Protein AF-A0A2P1BPI1-F1 (afdb_monomer)

Radius of gyration: 25.54 Å; Cα contacts (8 Å, |Δi|>4): 105; chains: 1; bounding box: 64×32×70 Å

Sequence (128 aa):
MKAAQGQIQQDIDHRANQRLWSQRPESRASHGFKRRAGARHRFNYENVPYLEDIDDYFAREVLPHVPDARLDESFTDAVDGQLGRVGYEINFNRFFYQYQPRKLHDIDEDLKQVEAEIAALLAEVASE

Mean predicted aligned error: 15.77 Å

Solvent-accessible surface area (backbone atoms only — not comparable to full-atom values): 8195 Å² total; per-residue (Å²): 117,72,68,60,57,53,53,54,61,59,59,68,74,70,42,43,23,62,29,63,33,42,62,72,77,82,88,81,82,93,75,80,93,71,87,67,90,83,69,82,82,54,66,46,71,47,64,45,46,70,101,49,60,66,68,62,48,40,59,67,66,41,37,82,80,39,74,68,57,41,81,48,81,84,49,45,23,91,86,82,62,44,79,32,39,90,53,84,87,77,62,57,67,81,79,68,60,71,91,72,84,76,59,66,67,63,51,54,52,53,50,54,51,53,51,50,53,51,51,51,56,50,49,59,64,73,73,112

Secondary structure (DSSP, 8-state):
-HHHHHHHHHHTTS--EEEEEEEPPS----S-----TT----EEEEEE-TTS-HHHHIIIIITTT-TTEEE-TT-B-TTT--BS-------HHHHH----PPPHHHHHHHHHHHHHHHHHHHHHHHT-

Foldseek 3Di:
DVVLVVVVVVVQQAFFFWFWKFADDDDDDDDDDDDDPDDDTRIHIGTGRDPDDPVVCCVVPPCVPRVRIDGPLVCADPPPRHHTHDDTDDPCCVSPDDDDDDDPVVVVVVVVVVVVVVVVVVVVVVVD

Nearest PDB structures (foldseek):
  7qid-assembly1_C  TM=3.458E-01  e=4.239E+00  Homo sapiens

Structure (mmCIF, N/CA/C/O backbone):
data_AF-A0A2P1BPI1-F1
#
_entry.id   AF-A0A2P1BPI1-F1
#
loop_
_atom_site.group_PDB
_atom_site.id
_atom_site.type_symbol
_atom_site.label_atom_id
_atom_site.label_alt_id
_atom_site.label_comp_id
_atom_site.label_asym_id
_atom_site.label_entity_id
_atom_site.label_seq_id
_atom_site.pdbx_PDB_ins_code
_atom_site.Cartn_x
_atom_site.Cartn_y
_atom_site.Cartn_z
_atom_site.occupancy
_atom_site.B_iso_or_equiv
_atom_site.auth_seq_id
_atom_site.auth_comp_id
_atom_site.auth_asym_id
_atom_site.auth_atom_id
_atom_site.pdbx_PDB_model_num
ATOM 1 N N . MET A 1 1 ? 18.843 -8.791 19.763 1.00 43.56 1 MET A N 1
ATOM 2 C CA . MET A 1 1 ? 18.790 -7.526 18.991 1.00 43.56 1 MET A CA 1
ATOM 3 C C . MET A 1 1 ? 19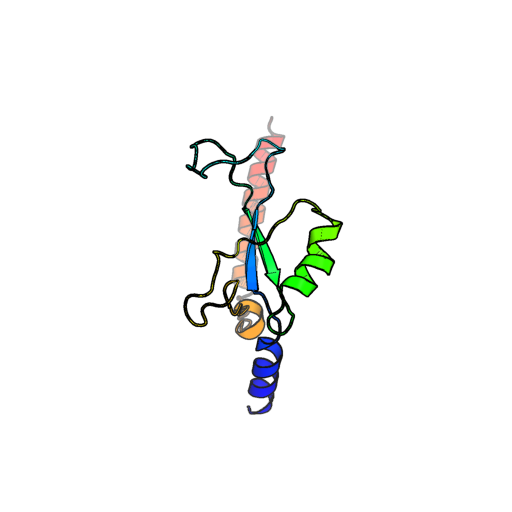.243 -7.661 17.535 1.00 43.56 1 MET A C 1
ATOM 5 O O . MET A 1 1 ? 18.567 -7.100 16.691 1.00 43.56 1 MET A O 1
ATOM 9 N N . LYS A 1 2 ? 20.282 -8.444 17.192 1.00 35.53 2 LYS A N 1
ATOM 10 C CA . LYS A 1 2 ? 20.720 -8.618 15.785 1.00 35.53 2 LYS A CA 1
ATOM 11 C C . LYS A 1 2 ? 19.704 -9.311 14.851 1.00 35.53 2 LYS A C 1
ATOM 13 O O . LYS A 1 2 ? 19.654 -8.984 13.675 1.00 35.53 2 LYS A O 1
ATOM 18 N N . ALA A 1 3 ? 18.873 -10.222 15.365 1.00 38.72 3 ALA A N 1
ATOM 19 C CA . ALA A 1 3 ? 17.893 -10.954 14.550 1.00 38.72 3 ALA A CA 1
ATOM 20 C C . ALA A 1 3 ? 16.722 -10.078 14.049 1.00 38.72 3 ALA A C 1
ATOM 22 O O . ALA A 1 3 ? 16.244 -10.278 12.940 1.00 38.72 3 ALA A O 1
ATOM 23 N N . ALA A 1 4 ? 16.311 -9.063 14.821 1.00 44.12 4 ALA A N 1
ATOM 24 C CA . ALA A 1 4 ? 15.234 -8.147 14.430 1.00 44.12 4 ALA A CA 1
ATOM 25 C C . ALA A 1 4 ? 15.659 -7.195 13.296 1.00 44.12 4 ALA A C 1
ATOM 27 O O . ALA A 1 4 ? 14.862 -6.898 12.416 1.00 44.12 4 ALA A O 1
ATOM 28 N N . GLN A 1 5 ? 16.930 -6.776 13.269 1.00 42.44 5 GLN A N 1
ATOM 29 C CA . GLN A 1 5 ? 17.486 -5.982 12.165 1.00 42.44 5 GLN A CA 1
ATOM 30 C C . GLN A 1 5 ? 17.554 -6.771 10.850 1.00 42.44 5 GLN A C 1
ATOM 32 O O . GLN A 1 5 ? 17.343 -6.189 9.794 1.00 42.44 5 GLN A O 1
ATOM 37 N N . GLY A 1 6 ? 17.797 -8.086 10.907 1.00 35.69 6 GLY A N 1
ATOM 38 C CA . GLY A 1 6 ? 17.800 -8.946 9.719 1.00 35.69 6 GLY A CA 1
ATOM 39 C C . GLY A 1 6 ? 16.414 -9.107 9.089 1.00 35.69 6 GLY A C 1
ATOM 40 O O . GLY A 1 6 ? 16.296 -9.050 7.872 1.00 35.69 6 GLY A O 1
ATOM 41 N N . GLN A 1 7 ? 15.366 -9.233 9.912 1.00 42.00 7 GLN A N 1
ATOM 42 C CA . GLN A 1 7 ? 13.980 -9.344 9.440 1.00 42.00 7 GLN A CA 1
ATOM 43 C C . GLN A 1 7 ? 13.464 -8.019 8.853 1.00 42.00 7 GLN A C 1
ATOM 45 O O . GLN A 1 7 ? 12.847 -8.011 7.797 1.00 42.00 7 GLN A O 1
ATOM 50 N N . ILE A 1 8 ? 13.794 -6.888 9.490 1.00 45.41 8 ILE A N 1
ATOM 51 C CA . ILE A 1 8 ? 13.452 -5.548 8.984 1.00 45.41 8 ILE A CA 1
ATOM 52 C C . ILE A 1 8 ? 14.147 -5.280 7.642 1.00 45.41 8 ILE A C 1
ATOM 54 O O . ILE A 1 8 ? 13.552 -4.673 6.761 1.00 45.41 8 ILE A O 1
ATOM 58 N N . GLN A 1 9 ? 15.381 -5.764 7.457 1.00 40.69 9 GLN A N 1
ATOM 59 C CA . GLN A 1 9 ? 16.098 -5.617 6.191 1.00 40.69 9 GLN A CA 1
ATOM 60 C C . GLN A 1 9 ? 15.510 -6.486 5.068 1.00 40.69 9 GLN A C 1
ATOM 62 O O . GLN A 1 9 ? 15.548 -6.061 3.920 1.00 40.69 9 GLN A O 1
ATOM 67 N N . GLN A 1 10 ? 14.958 -7.660 5.394 1.00 40.47 10 GLN A N 1
ATOM 68 C CA . GLN A 1 10 ? 14.296 -8.551 4.430 1.00 40.47 10 GLN A CA 1
ATOM 69 C C . GLN A 1 10 ? 12.887 -8.069 4.040 1.00 40.47 10 GLN A C 1
ATOM 71 O O . GLN A 1 10 ? 12.472 -8.279 2.908 1.00 40.47 10 GLN A O 1
ATOM 76 N N . ASP A 1 11 ? 12.170 -7.376 4.932 1.00 45.47 11 ASP A N 1
ATOM 77 C CA . ASP A 1 11 ? 10.818 -6.860 4.654 1.00 45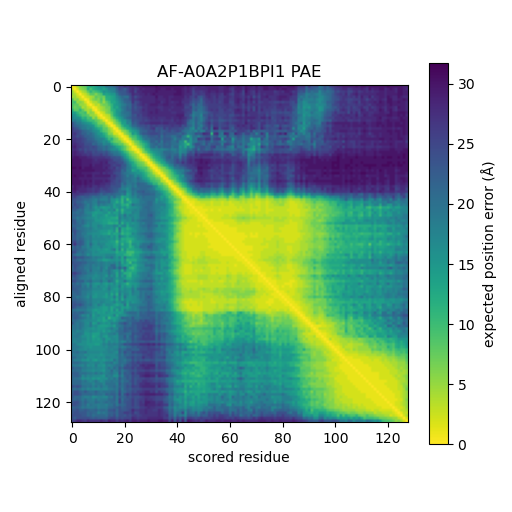.47 11 ASP A CA 1
ATOM 78 C C . ASP A 1 11 ? 10.814 -5.511 3.896 1.00 45.47 11 ASP A C 1
ATOM 80 O O . ASP A 1 11 ? 9.800 -5.142 3.302 1.00 45.47 11 ASP A O 1
ATOM 84 N N . ILE A 1 12 ? 11.950 -4.794 3.838 1.00 45.00 12 ILE A N 1
ATOM 85 C CA . ILE A 1 12 ? 12.153 -3.635 2.936 1.00 45.00 12 ILE A CA 1
ATOM 86 C C . ILE A 1 12 ? 12.023 -4.057 1.454 1.00 45.00 12 ILE A C 1
ATOM 88 O O . ILE A 1 12 ? 11.637 -3.249 0.608 1.00 45.00 12 ILE A O 1
ATOM 92 N N . ASP A 1 13 ? 12.232 -5.342 1.150 1.00 42.06 13 ASP A N 1
ATOM 93 C CA . ASP A 1 13 ? 12.147 -5.923 -0.194 1.00 42.06 13 ASP A CA 1
ATOM 94 C C . ASP A 1 13 ? 10.718 -6.341 -0.612 1.00 42.06 13 ASP A C 1
ATOM 96 O O . ASP A 1 13 ? 10.540 -7.038 -1.616 1.00 42.06 13 ASP A O 1
ATOM 100 N N . HIS A 1 14 ? 9.680 -5.876 0.099 1.00 40.16 14 HIS A N 1
ATOM 101 C CA . HIS A 1 14 ? 8.264 -6.026 -0.276 1.00 40.16 14 HIS A CA 1
ATOM 102 C C . HIS A 1 14 ? 7.587 -4.687 -0.666 1.00 40.16 14 HIS A C 1
ATOM 104 O O . HIS A 1 14 ? 6.436 -4.420 -0.355 1.00 40.16 14 HIS A O 1
ATOM 110 N N . ARG A 1 15 ? 8.318 -3.863 -1.428 1.00 46.12 15 ARG A N 1
ATOM 111 C CA . ARG A 1 15 ? 7.968 -3.517 -2.821 1.00 46.12 15 ARG A CA 1
ATOM 112 C C . ARG A 1 15 ? 6.570 -2.921 -3.129 1.00 46.12 15 ARG A C 1
ATOM 114 O O . ARG A 1 15 ? 5.641 -3.646 -3.470 1.00 46.12 15 ARG A O 1
ATOM 121 N N . ALA A 1 16 ? 6.493 -1.588 -3.215 1.00 36.56 16 ALA A N 1
ATOM 122 C CA . ALA A 1 16 ? 5.421 -0.866 -3.913 1.00 36.56 16 ALA A CA 1
ATOM 123 C C . ALA A 1 16 ? 5.957 0.414 -4.593 1.00 36.56 16 ALA A C 1
ATOM 125 O O . ALA A 1 16 ? 6.294 1.390 -3.928 1.00 36.56 16 ALA A O 1
ATOM 126 N N . ASN A 1 17 ? 6.046 0.415 -5.926 1.00 37.09 17 ASN A N 1
ATOM 127 C CA . ASN A 1 17 ? 6.378 1.586 -6.745 1.00 37.09 17 ASN A CA 1
ATOM 128 C C . ASN A 1 17 ? 5.096 2.127 -7.387 1.00 37.09 17 ASN A C 1
ATOM 130 O O . ASN A 1 17 ? 4.631 1.510 -8.336 1.00 37.09 17 ASN A O 1
ATOM 134 N N . GLN A 1 18 ? 4.523 3.226 -6.881 1.00 35.34 18 GLN A N 1
ATOM 135 C CA . GLN A 1 18 ? 3.294 3.835 -7.421 1.00 35.34 18 GLN A CA 1
ATOM 136 C C . GLN A 1 18 ? 3.544 4.410 -8.828 1.00 35.34 18 GLN A C 1
ATOM 138 O O . GLN A 1 18 ? 4.289 5.381 -8.970 1.00 35.34 18 GLN A O 1
ATOM 143 N N . ARG A 1 19 ? 2.911 3.866 -9.878 1.00 43.62 19 ARG A N 1
ATOM 144 C CA . ARG A 1 19 ? 3.165 4.262 -11.283 1.00 43.62 19 ARG A CA 1
ATOM 145 C C . ARG A 1 19 ? 1.928 4.620 -12.072 1.00 43.62 19 ARG A C 1
ATOM 147 O O . ARG A 1 19 ? 1.068 3.774 -12.213 1.00 43.62 19 ARG A O 1
ATOM 154 N N . LEU A 1 20 ? 1.917 5.824 -12.639 1.00 37.97 20 LEU A N 1
ATOM 155 C CA . LEU A 1 20 ? 0.847 6.440 -13.428 1.00 37.97 20 LEU A CA 1
ATOM 156 C C . LEU A 1 20 ? 0.665 5.782 -14.819 1.00 37.97 20 LEU A C 1
ATOM 158 O O . LEU A 1 20 ? 1.628 5.642 -15.567 1.00 37.97 20 LEU A O 1
ATOM 162 N N . TRP A 1 21 ? -0.573 5.495 -15.216 1.00 42.50 21 TRP A N 1
ATOM 163 C CA . TRP A 1 21 ? -0.970 4.891 -16.492 1.00 42.50 21 TRP A CA 1
ATOM 164 C C . TRP A 1 21 ? -2.204 5.587 -17.055 1.00 42.50 21 TRP A C 1
ATOM 166 O O . TRP A 1 21 ? -3.182 5.766 -16.333 1.00 42.50 21 TRP A O 1
ATOM 176 N N . SER A 1 22 ? -2.197 5.951 -18.343 1.00 41.25 22 SER A N 1
ATOM 177 C CA . SER A 1 22 ? -3.302 6.678 -18.991 1.00 41.25 22 SER A CA 1
ATOM 178 C C . SER A 1 22 ? -3.985 5.866 -20.099 1.00 41.25 22 SER A C 1
ATOM 180 O O . SER A 1 22 ? -3.303 5.311 -20.959 1.00 41.25 22 SER A O 1
ATOM 182 N N . GLN A 1 23 ? -5.325 5.829 -20.131 1.00 39.19 23 GLN A N 1
ATOM 183 C CA . GLN A 1 23 ? -6.099 5.233 -21.241 1.00 39.19 23 GLN A CA 1
ATOM 184 C C . GLN A 1 23 ? -6.357 6.248 -22.365 1.00 39.19 23 GLN A C 1
ATOM 186 O O . GLN A 1 23 ? -6.915 7.328 -22.117 1.00 39.19 23 GLN A O 1
ATOM 191 N N . ARG A 1 24 ? -6.068 5.882 -23.622 1.00 41.78 24 ARG A N 1
ATOM 192 C CA . ARG A 1 24 ? -6.313 6.746 -24.793 1.00 41.78 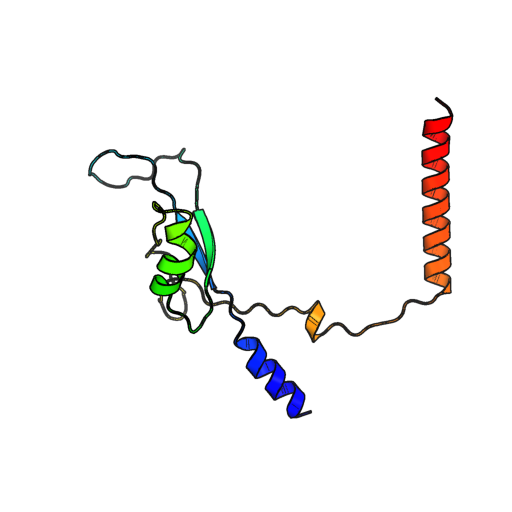24 ARG A CA 1
ATOM 193 C C . ARG A 1 24 ? -7.812 7.009 -25.019 1.00 41.78 24 ARG A C 1
ATOM 195 O O . ARG A 1 24 ? -8.643 6.128 -24.819 1.00 41.78 24 ARG A O 1
ATOM 202 N N . PRO A 1 25 ? -8.207 8.206 -25.484 1.00 37.97 25 PRO A N 1
ATOM 203 C CA . PRO A 1 25 ? -9.470 8.353 -26.190 1.00 37.97 25 PRO A CA 1
ATOM 204 C C . PRO A 1 25 ? -9.326 7.77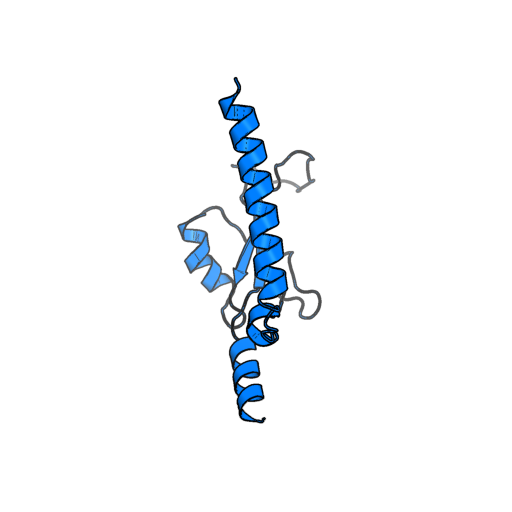4 -27.605 1.00 37.97 25 PRO A C 1
ATOM 206 O O . PRO A 1 25 ? -8.269 7.905 -28.232 1.00 37.97 25 PRO A O 1
ATOM 209 N N . GLU A 1 26 ? -10.386 7.130 -28.096 1.00 39.22 26 GLU A N 1
ATOM 210 C CA . GLU A 1 26 ? -10.414 6.545 -29.435 1.00 39.22 26 GLU A CA 1
ATOM 211 C C . GLU A 1 26 ? -10.084 7.566 -30.537 1.00 39.22 26 GLU A C 1
ATOM 213 O O . GLU A 1 26 ? -10.268 8.778 -30.412 1.00 39.22 26 GLU A O 1
ATOM 218 N N . SER A 1 27 ? -9.520 7.023 -31.612 1.00 41.78 27 SER A N 1
ATOM 219 C CA . SER A 1 27 ? -8.737 7.664 -32.666 1.00 41.78 27 SER A CA 1
ATOM 220 C C . SER A 1 27 ? -9.205 9.039 -33.164 1.00 41.78 27 SER A C 1
ATOM 222 O O . SER A 1 27 ? -10.331 9.199 -33.633 1.00 41.78 27 SER A O 1
ATOM 224 N N . ARG A 1 28 ? -8.248 9.971 -33.288 1.00 32.16 28 ARG A N 1
ATOM 225 C CA . ARG A 1 28 ? -8.115 10.819 -34.485 1.00 32.16 28 ARG A CA 1
ATOM 226 C C . ARG A 1 28 ? -6.673 11.302 -34.670 1.00 32.16 28 ARG A C 1
ATOM 228 O O . ARG A 1 28 ? -5.930 11.471 -33.710 1.00 32.16 28 ARG A O 1
ATOM 235 N N . ALA A 1 29 ? -6.296 11.414 -35.938 1.00 33.25 29 ALA A N 1
ATOM 236 C CA . ALA A 1 29 ? -4.939 11.489 -36.460 1.00 33.25 29 ALA A CA 1
ATOM 237 C C . ALA A 1 29 ? -4.078 12.665 -35.953 1.00 33.25 29 ALA A C 1
ATOM 239 O O . ALA A 1 29 ? -4.579 13.728 -35.598 1.00 33.25 29 ALA A O 1
ATOM 240 N N . SER A 1 30 ? -2.764 12.413 -35.986 1.00 42.34 30 SER A N 1
ATOM 241 C CA . SER A 1 30 ? -1.613 13.327 -36.075 1.00 42.34 30 SER A CA 1
ATOM 242 C C . SER A 1 30 ? -1.893 14.836 -36.078 1.00 42.34 30 SER A C 1
ATOM 244 O O . SER A 1 30 ? -2.375 15.349 -37.085 1.00 42.34 30 SER A O 1
ATOM 246 N N . HIS A 1 31 ? -1.479 15.535 -35.015 1.00 28.69 31 HIS A N 1
ATOM 247 C CA . HIS A 1 31 ? -0.726 16.807 -35.013 1.00 28.69 31 HIS A CA 1
ATOM 248 C C . HIS A 1 31 ? -0.747 17.423 -33.602 1.00 28.69 31 HIS A C 1
ATOM 250 O O . HIS A 1 31 ? -1.809 17.535 -33.001 1.00 28.69 31 HIS A O 1
ATOM 256 N N . GLY A 1 32 ? 0.432 17.824 -33.104 1.00 32.41 32 GLY A N 1
ATOM 257 C CA . GLY A 1 32 ? 0.660 18.757 -31.988 1.00 32.41 32 GLY A CA 1
ATOM 258 C C . GLY A 1 32 ? -0.285 18.651 -30.787 1.00 32.41 32 GLY A C 1
ATOM 259 O O . GLY A 1 32 ? -1.347 19.271 -30.773 1.00 32.41 32 GLY A O 1
ATOM 260 N N . PHE A 1 33 ? 0.130 17.941 -29.734 1.00 35.81 33 PHE A N 1
ATOM 261 C CA . PHE A 1 33 ? -0.655 17.809 -28.504 1.00 35.81 33 PHE A CA 1
ATOM 262 C C . PHE A 1 33 ? -0.696 19.131 -27.713 1.00 35.81 33 PHE A C 1
ATOM 264 O O . PHE A 1 33 ? 0.018 19.332 -26.734 1.00 35.81 33 PHE A O 1
ATOM 271 N N . LYS A 1 34 ? -1.562 20.060 -28.133 1.00 38.25 34 LYS A N 1
ATOM 272 C CA . LYS A 1 34 ? -2.069 21.125 -27.265 1.00 38.25 34 LYS A CA 1
ATOM 273 C C . LYS A 1 34 ? -3.146 20.519 -26.368 1.00 38.25 34 LYS A C 1
ATOM 275 O O . LYS A 1 34 ? -4.185 20.073 -26.856 1.00 38.25 34 LYS A O 1
ATOM 280 N N . ARG A 1 35 ? -2.888 20.507 -25.055 1.00 42.84 35 ARG A N 1
ATOM 281 C CA . ARG A 1 35 ? -3.837 20.055 -24.027 1.00 42.84 35 ARG A CA 1
ATOM 282 C C . ARG A 1 35 ? -5.127 20.873 -24.130 1.00 42.84 35 ARG A C 1
ATOM 284 O O . ARG A 1 35 ? -5.138 22.052 -23.785 1.00 42.84 35 ARG A O 1
ATOM 291 N N . ARG A 1 36 ? -6.210 20.258 -24.613 1.00 37.00 36 ARG A N 1
ATOM 292 C CA . ARG A 1 36 ? -7.558 20.826 -24.494 1.00 37.00 36 ARG A CA 1
ATOM 293 C C . ARG A 1 36 ? -8.110 20.509 -23.107 1.00 37.00 36 ARG A C 1
ATOM 295 O O . ARG A 1 36 ? -8.146 19.349 -22.702 1.00 37.00 36 ARG A O 1
ATOM 302 N N . ALA A 1 37 ? -8.526 21.555 -22.398 1.00 40.38 37 ALA A N 1
ATOM 303 C CA . ALA A 1 37 ? -9.290 21.462 -21.163 1.00 40.38 37 ALA A CA 1
ATOM 304 C C . ALA A 1 37 ? -10.593 20.683 -21.426 1.00 40.38 37 ALA A C 1
ATOM 306 O O . ALA A 1 37 ? -11.341 21.039 -22.335 1.00 40.38 37 ALA A O 1
ATOM 307 N N . GLY A 1 38 ? -10.829 19.604 -20.672 1.00 40.12 38 GLY A N 1
ATOM 308 C CA . GLY A 1 38 ? -12.086 18.841 -20.709 1.00 40.12 38 GLY A CA 1
ATOM 309 C C . GLY A 1 38 ? -11.974 17.317 -20.848 1.00 40.12 38 GLY A C 1
ATOM 310 O O . GLY A 1 38 ? -12.995 16.639 -20.783 1.00 40.12 38 GLY A O 1
ATOM 311 N N . ALA A 1 39 ? -10.779 16.737 -21.011 1.00 42.56 39 ALA A N 1
ATOM 312 C CA . ALA A 1 39 ? -10.624 15.280 -20.973 1.00 42.56 39 ALA A CA 1
ATOM 313 C C . ALA A 1 39 ? -10.619 14.791 -19.515 1.00 42.56 39 ALA A C 1
ATOM 315 O O . ALA A 1 39 ? -9.740 15.176 -18.744 1.00 42.56 39 ALA A O 1
ATOM 316 N N . ARG A 1 40 ? -11.591 13.947 -19.135 1.00 45.81 40 ARG A N 1
ATOM 317 C CA . ARG A 1 40 ? -11.574 13.227 -17.850 1.00 45.81 40 ARG A CA 1
ATOM 318 C C . ARG A 1 40 ? -10.218 12.529 -17.706 1.00 45.81 40 ARG A C 1
ATOM 320 O O . ARG A 1 40 ? -9.870 11.689 -18.531 1.00 45.81 40 ARG A O 1
ATOM 327 N N . HIS A 1 41 ? -9.448 12.944 -16.706 1.00 50.00 41 HIS A N 1
ATOM 328 C CA . HIS A 1 41 ? -8.105 12.459 -16.402 1.00 50.00 41 HIS A CA 1
ATOM 329 C C . HIS A 1 41 ? -8.217 10.974 -16.008 1.00 50.00 41 HIS A C 1
ATOM 331 O O . HIS A 1 41 ? -8.565 10.666 -14.875 1.00 50.00 41 HIS A O 1
ATOM 337 N N . ARG A 1 42 ? -8.017 10.039 -16.946 1.00 63.50 42 ARG A N 1
ATOM 338 C CA . ARG A 1 42 ? -7.982 8.595 -16.645 1.00 63.50 42 ARG A CA 1
ATOM 339 C C . ARG A 1 42 ? -6.544 8.177 -16.405 1.00 63.50 42 ARG A C 1
ATOM 341 O O . ARG A 1 42 ? -5.983 7.472 -17.235 1.00 63.50 42 ARG A O 1
ATOM 348 N N . PHE A 1 43 ? -5.947 8.696 -15.341 1.00 68.94 43 PHE A N 1
ATOM 349 C CA . PHE A 1 43 ? -4.633 8.260 -14.900 1.00 68.94 43 PHE A CA 1
ATOM 350 C C . PHE A 1 43 ? -4.810 7.351 -13.685 1.00 68.94 43 PHE A C 1
ATOM 352 O O . PHE A 1 43 ? -5.367 7.789 -12.683 1.00 68.94 43 PHE A O 1
ATOM 359 N N . ASN A 1 44 ? -4.388 6.096 -13.799 1.00 79.06 44 ASN A N 1
ATOM 360 C CA . ASN A 1 44 ? -4.395 5.112 -12.714 1.00 79.06 44 ASN A CA 1
ATOM 361 C C . ASN A 1 44 ? -2.971 4.855 -12.251 1.00 79.06 44 ASN A C 1
ATOM 363 O O . ASN A 1 44 ? -2.059 5.033 -13.047 1.00 79.06 44 ASN A O 1
ATOM 367 N N . TYR A 1 45 ? -2.778 4.433 -11.004 1.00 84.69 45 TYR A N 1
ATOM 368 C CA . TYR A 1 45 ? -1.456 4.053 -10.525 1.00 84.69 45 TYR A CA 1
ATOM 369 C C . TYR A 1 45 ? -1.385 2.566 -10.197 1.00 84.69 45 TYR A C 1
ATOM 371 O O . TYR A 1 45 ? -2.318 2.058 -9.588 1.00 84.69 45 TYR A O 1
ATOM 379 N N . GLU A 1 46 ? -0.281 1.907 -10.545 1.00 87.50 46 GLU A N 1
ATOM 380 C CA . GLU A 1 46 ? 0.003 0.528 -10.130 1.00 87.50 46 GLU A CA 1
ATOM 381 C C . GLU A 1 46 ? 1.265 0.446 -9.293 1.00 87.50 46 GLU A C 1
ATOM 383 O O . GLU A 1 46 ? 2.227 1.157 -9.573 1.00 87.50 46 GLU A O 1
ATOM 388 N N . ASN A 1 47 ? 1.258 -0.433 -8.290 1.00 89.00 47 ASN A N 1
ATOM 389 C CA . ASN A 1 47 ? 2.403 -0.678 -7.423 1.00 89.00 47 ASN A CA 1
ATOM 390 C C . ASN A 1 47 ? 3.266 -1.803 -7.991 1.00 89.00 47 ASN A C 1
ATOM 392 O O . ASN A 1 47 ? 2.976 -2.980 -7.786 1.00 89.00 47 ASN A O 1
ATOM 396 N N . VAL A 1 48 ? 4.352 -1.437 -8.674 1.00 88.31 48 VAL A N 1
ATOM 397 C CA . VAL A 1 48 ? 5.274 -2.430 -9.239 1.00 88.31 48 VAL A CA 1
ATOM 398 C C . VAL A 1 48 ? 6.279 -2.870 -8.190 1.00 88.31 48 VAL A C 1
ATOM 400 O O . VAL A 1 48 ? 6.869 -2.025 -7.500 1.00 88.31 48 VAL A O 1
ATOM 403 N N . PRO A 1 49 ? 6.523 -4.178 -8.073 1.00 88.62 49 PRO A N 1
ATOM 404 C CA . PRO A 1 49 ? 7.534 -4.639 -7.168 1.00 88.62 49 PRO A CA 1
ATOM 405 C C . PRO A 1 49 ? 8.959 -4.112 -7.534 1.00 88.62 49 PRO A C 1
ATOM 407 O O . PRO A 1 49 ? 9.441 -4.398 -8.611 1.00 88.62 49 PRO A O 1
ATOM 410 N N . TYR A 1 50 ? 9.708 -3.469 -6.620 1.00 85.81 50 TYR A N 1
ATOM 411 C CA . TYR A 1 50 ? 11.066 -2.872 -6.810 1.00 85.81 50 TYR A CA 1
ATOM 412 C C . TYR A 1 50 ? 12.084 -3.623 -7.704 1.00 85.81 50 TYR A C 1
ATOM 414 O O . TYR A 1 50 ? 12.504 -3.078 -8.710 1.00 85.81 50 TYR A O 1
ATOM 422 N N . LEU A 1 51 ? 12.515 -4.842 -7.359 1.00 87.69 51 LEU A N 1
ATOM 423 C CA . LEU A 1 51 ? 13.433 -5.676 -8.177 1.00 87.69 51 LEU A CA 1
ATOM 424 C C . LEU A 1 51 ? 12.739 -6.418 -9.356 1.00 87.69 51 LEU A C 1
ATOM 426 O O . LEU A 1 51 ? 13.116 -7.538 -9.686 1.00 87.69 51 LEU A O 1
ATOM 430 N N . GLU A 1 52 ? 11.627 -5.917 -9.890 1.00 88.31 52 GLU A N 1
ATOM 431 C CA . GLU A 1 52 ? 10.912 -6.482 -11.044 1.00 88.31 52 GLU A CA 1
ATOM 432 C C . GLU A 1 52 ? 10.893 -5.389 -12.094 1.00 88.31 52 GLU A C 1
ATOM 434 O O . GLU A 1 52 ? 10.693 -4.215 -11.771 1.00 88.31 52 GLU A O 1
ATOM 439 N N . ASP A 1 53 ? 11.156 -5.784 -13.333 1.00 90.31 53 ASP A N 1
ATOM 440 C CA . ASP A 1 53 ? 11.117 -4.851 -14.436 1.00 90.31 53 ASP A CA 1
ATOM 441 C C . ASP A 1 53 ? 9.679 -4.382 -14.693 1.00 90.31 53 ASP A C 1
ATOM 443 O O . ASP A 1 53 ? 8.694 -5.108 -14.537 1.00 90.31 53 ASP A O 1
ATOM 447 N N . ILE A 1 54 ? 9.563 -3.112 -15.044 1.00 88.38 54 ILE A N 1
ATOM 448 C CA . ILE A 1 54 ? 8.291 -2.407 -15.143 1.00 88.38 54 ILE A CA 1
ATOM 449 C C . ILE A 1 54 ? 7.533 -2.862 -16.379 1.00 88.38 54 ILE A C 1
ATOM 451 O O . ILE A 1 54 ? 6.310 -2.998 -16.321 1.00 88.38 54 ILE A O 1
ATOM 455 N N . ASP A 1 55 ? 8.251 -3.081 -17.478 1.00 91.25 55 ASP A N 1
ATOM 456 C CA . ASP A 1 55 ? 7.667 -3.503 -18.742 1.00 91.25 55 ASP A CA 1
ATOM 457 C C . ASP A 1 55 ? 7.158 -4.941 -18.618 1.00 91.25 55 ASP A C 1
ATOM 459 O O . ASP A 1 55 ? 6.034 -5.235 -19.038 1.00 91.25 55 ASP A O 1
ATOM 463 N N . ASP A 1 56 ? 7.927 -5.805 -17.949 1.00 94.12 56 ASP A N 1
ATOM 464 C CA . ASP A 1 56 ? 7.536 -7.188 -17.662 1.00 94.12 56 ASP A CA 1
ATOM 465 C C . ASP A 1 56 ? 6.273 -7.251 -16.789 1.00 94.12 56 ASP A C 1
ATOM 467 O O . ASP A 1 56 ? 5.307 -7.947 -17.128 1.00 94.12 56 ASP A O 1
ATOM 471 N N . TYR A 1 57 ? 6.237 -6.487 -15.690 1.00 93.56 57 TYR A N 1
ATOM 472 C CA . TYR A 1 57 ? 5.055 -6.410 -14.829 1.00 93.56 57 TYR A CA 1
ATOM 473 C C . TYR A 1 57 ? 3.847 -5.864 -15.595 1.00 93.56 57 TYR A C 1
ATOM 475 O O . TYR A 1 57 ? 2.746 -6.410 -15.509 1.00 93.56 57 TYR A O 1
ATOM 483 N N . PHE A 1 58 ? 4.038 -4.799 -16.375 1.00 92.19 58 PHE A N 1
ATOM 484 C CA . PHE A 1 58 ? 2.959 -4.170 -17.129 1.00 92.19 58 PHE A CA 1
ATOM 485 C C . PHE A 1 58 ? 2.352 -5.109 -18.172 1.00 92.19 58 PHE A C 1
ATOM 487 O O . PHE A 1 58 ? 1.125 -5.187 -18.305 1.00 92.19 58 PHE A O 1
ATOM 494 N N . ALA A 1 59 ? 3.195 -5.854 -18.885 1.00 93.75 59 ALA A N 1
ATOM 495 C CA . ALA A 1 59 ? 2.747 -6.836 -19.858 1.00 93.75 59 ALA A CA 1
ATOM 496 C C . ALA A 1 59 ? 1.981 -7.995 -19.210 1.00 93.75 59 ALA A C 1
ATOM 498 O O . ALA A 1 59 ? 1.014 -8.488 -19.793 1.00 93.75 59 ALA A O 1
ATOM 499 N N . ARG A 1 60 ? 2.396 -8.414 -18.011 1.00 96.06 60 ARG A N 1
ATOM 500 C CA . ARG A 1 60 ? 1.800 -9.536 -17.282 1.00 96.06 60 ARG A CA 1
ATOM 501 C C . ARG A 1 60 ? 0.493 -9.176 -16.580 1.00 96.06 60 ARG A C 1
ATOM 503 O O . ARG A 1 60 ? -0.457 -9.945 -16.668 1.00 96.06 60 ARG A O 1
ATOM 510 N N . GLU A 1 61 ? 0.448 -8.041 -15.892 1.00 93.69 61 GLU A N 1
ATOM 511 C CA . GLU A 1 61 ? -0.643 -7.709 -14.967 1.00 93.69 61 GLU A CA 1
ATOM 512 C C . GLU A 1 61 ? -1.603 -6.660 -15.526 1.00 93.69 61 GLU A C 1
ATOM 514 O O . GLU A 1 61 ? -2.789 -6.700 -15.223 1.00 93.69 61 GLU A O 1
ATOM 519 N N . VAL A 1 62 ? -1.147 -5.732 -16.373 1.00 91.56 62 VAL A N 1
ATOM 520 C CA . VAL A 1 62 ? -2.008 -4.621 -16.811 1.00 91.56 62 VAL A CA 1
ATOM 521 C C . VAL A 1 62 ? -2.585 -4.846 -18.201 1.00 91.56 62 VAL A C 1
ATOM 523 O O . VAL A 1 62 ? -3.800 -4.743 -18.381 1.00 91.56 62 VAL A O 1
ATOM 526 N N . LEU A 1 63 ? -1.754 -5.185 -19.192 1.00 92.19 63 LEU A N 1
ATOM 527 C CA . LEU A 1 63 ? -2.211 -5.359 -20.577 1.00 92.19 63 LEU A CA 1
ATOM 528 C C . LEU A 1 63 ? -3.334 -6.401 -20.765 1.00 92.19 63 LEU A C 1
ATOM 530 O O . LEU A 1 63 ? -4.201 -6.151 -21.607 1.00 92.19 63 LEU A O 1
ATOM 534 N N . PRO A 1 64 ? -3.403 -7.521 -20.010 1.00 95.56 64 PRO A N 1
ATOM 535 C CA . PRO A 1 64 ? -4.515 -8.468 -20.135 1.00 95.56 64 PRO A CA 1
ATOM 536 C C . PRO A 1 64 ? -5.869 -7.899 -19.697 1.00 95.56 64 PRO A C 1
ATOM 538 O O . PRO A 1 64 ? -6.908 -8.343 -20.184 1.00 95.56 64 PRO A O 1
ATOM 541 N N . HIS A 1 65 ? -5.869 -6.922 -18.787 1.00 90.44 65 HIS A N 1
ATOM 542 C CA . HIS A 1 65 ? -7.083 -6.292 -18.265 1.00 90.44 65 HIS A CA 1
ATOM 543 C C . HIS A 1 65 ? -7.421 -4.987 -18.989 1.00 90.44 65 HIS A C 1
ATOM 545 O O . HIS A 1 65 ? -8.596 -4.668 -19.173 1.00 90.44 65 HIS A O 1
ATOM 551 N N . 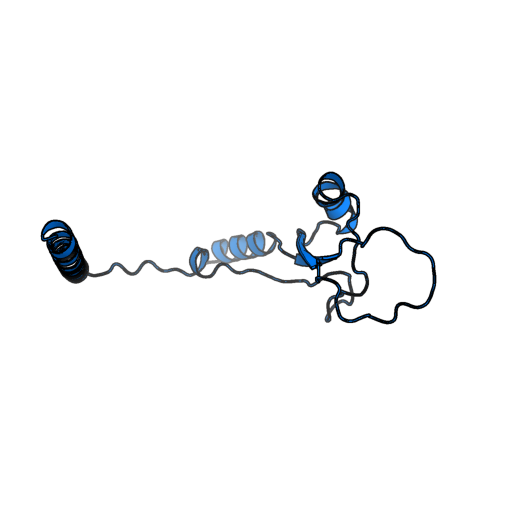VAL A 1 66 ? -6.401 -4.243 -19.425 1.00 90.56 66 VAL A N 1
ATOM 552 C CA . VAL A 1 66 ? -6.538 -2.945 -20.095 1.00 90.56 66 VAL A CA 1
ATOM 553 C C . VAL A 1 66 ? -5.597 -2.886 -21.310 1.00 90.56 66 VAL A C 1
ATOM 555 O O . VAL A 1 66 ? -4.502 -2.325 -21.231 1.00 90.56 66 VAL A O 1
ATOM 558 N N . PRO A 1 67 ? -6.001 -3.443 -22.467 1.00 89.12 67 PRO A N 1
ATOM 559 C CA . PRO A 1 67 ? -5.123 -3.564 -23.638 1.00 89.12 67 PRO A CA 1
ATOM 560 C C . PRO A 1 67 ? -4.677 -2.225 -24.254 1.00 89.12 67 PRO A C 1
ATOM 562 O O . PRO A 1 67 ? -3.659 -2.149 -24.950 1.00 89.12 67 PRO A O 1
ATOM 565 N N . ASP A 1 68 ? -5.441 -1.155 -24.029 1.00 87.31 68 ASP A N 1
ATOM 566 C CA . ASP A 1 68 ? -5.155 0.198 -24.512 1.00 87.31 68 ASP A CA 1
ATOM 567 C C . ASP A 1 68 ? -4.310 1.032 -23.533 1.00 87.31 68 ASP A C 1
ATOM 569 O O . ASP A 1 68 ? -3.994 2.189 -23.831 1.00 87.31 68 ASP A O 1
ATOM 573 N N . ALA A 1 69 ? -3.914 0.457 -22.391 1.00 88.00 69 ALA A N 1
ATOM 574 C CA . ALA A 1 69 ? -3.054 1.119 -21.421 1.00 88.00 69 ALA A CA 1
ATOM 575 C C . ALA A 1 69 ? -1.672 1.433 -22.016 1.00 88.00 69 ALA A C 1
ATOM 577 O O . ALA A 1 69 ? -1.130 0.695 -22.849 1.00 88.00 69 ALA A O 1
ATOM 578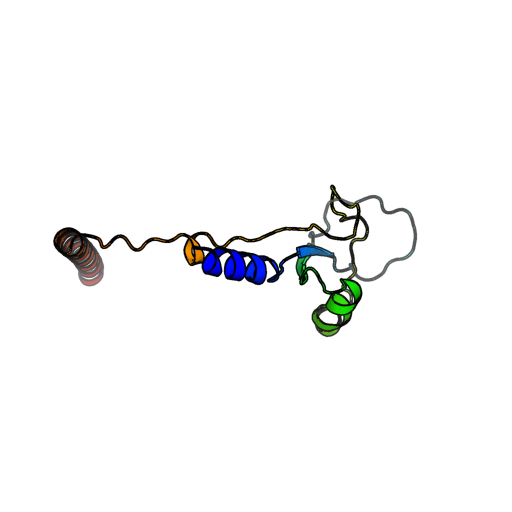 N N . ARG A 1 70 ? -1.082 2.551 -21.584 1.00 86.69 70 ARG A N 1
ATOM 579 C CA . ARG A 1 70 ? 0.259 2.994 -21.991 1.00 86.69 70 ARG A CA 1
ATOM 580 C C . ARG A 1 70 ? 1.012 3.614 -20.821 1.00 86.69 70 ARG A C 1
ATOM 582 O O . ARG A 1 70 ? 0.405 4.343 -20.030 1.00 86.69 70 ARG A O 1
ATOM 589 N N . LEU A 1 71 ? 2.317 3.336 -20.774 1.00 87.25 71 LEU A N 1
ATOM 590 C CA . LEU A 1 71 ? 3.271 3.966 -19.861 1.00 87.25 71 LEU A CA 1
ATOM 591 C C . LEU A 1 71 ? 3.320 5.466 -20.124 1.00 87.25 71 LEU A C 1
ATOM 593 O O . LEU A 1 71 ? 3.428 5.890 -21.276 1.00 87.25 71 LEU A O 1
ATOM 597 N N . ASP A 1 72 ? 3.286 6.265 -19.061 1.00 87.50 72 ASP A N 1
ATOM 598 C CA . ASP A 1 72 ? 3.720 7.655 -19.148 1.00 87.50 72 ASP A CA 1
ATOM 599 C C . ASP A 1 72 ? 5.235 7.725 -18.925 1.00 87.50 72 ASP A C 1
ATOM 601 O O . ASP A 1 72 ? 5.709 7.775 -17.792 1.00 87.50 72 ASP A O 1
ATOM 605 N N . GLU A 1 73 ? 5.994 7.748 -20.0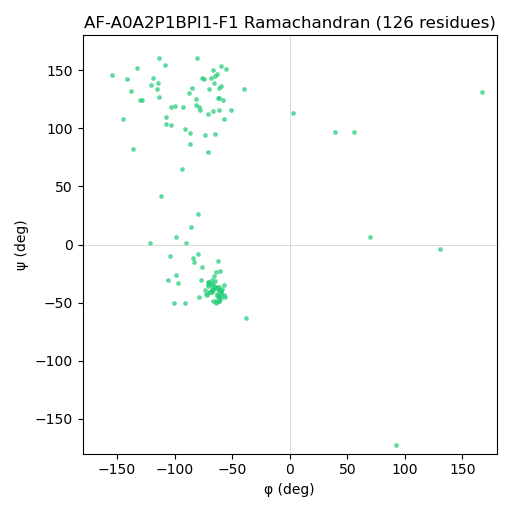22 1.00 87.25 73 GLU A N 1
ATOM 606 C CA . GLU A 1 73 ? 7.460 7.851 -20.008 1.00 87.25 73 GLU A CA 1
ATOM 607 C C . GLU A 1 73 ? 7.983 9.156 -19.381 1.00 87.25 73 GLU A C 1
ATOM 609 O O . GLU A 1 73 ? 9.163 9.253 -19.054 1.00 87.25 73 GLU A O 1
ATOM 614 N N . SER A 1 74 ? 7.124 10.166 -19.186 1.00 87.44 74 SER A N 1
ATOM 615 C CA . SER A 1 74 ? 7.506 11.413 -18.512 1.00 87.44 74 SER A CA 1
ATOM 616 C C . SER A 1 74 ? 7.439 11.332 -16.984 1.00 87.44 74 SER A C 1
ATOM 618 O O . SER A 1 74 ? 7.933 12.229 -16.296 1.00 87.44 74 SER A O 1
ATOM 620 N N . PHE A 1 75 ? 6.836 10.275 -16.434 1.00 87.88 75 PHE A N 1
ATOM 621 C CA . PHE A 1 75 ? 6.744 10.066 -14.996 1.00 87.88 75 PHE A CA 1
ATOM 622 C C . PHE A 1 75 ? 7.991 9.338 -14.493 1.00 87.88 75 PHE A C 1
ATOM 624 O O . PHE A 1 75 ? 8.014 8.113 -14.399 1.00 87.88 75 PHE A O 1
ATOM 631 N N . THR A 1 76 ? 9.029 10.105 -14.174 1.00 89.50 76 THR A N 1
ATOM 632 C CA . THR A 1 76 ? 10.311 9.588 -13.686 1.00 89.50 76 THR A CA 1
ATOM 633 C C . THR A 1 76 ? 10.581 9.979 -12.238 1.00 89.50 76 THR A C 1
ATOM 635 O O . THR A 1 76 ? 10.016 10.948 -11.709 1.00 89.50 76 THR A O 1
ATOM 638 N N . ASP A 1 77 ? 11.480 9.243 -11.600 1.00 87.69 77 ASP A N 1
ATOM 639 C CA . ASP A 1 77 ? 11.941 9.528 -10.255 1.00 87.69 77 ASP A CA 1
ATOM 640 C C . ASP A 1 77 ? 12.927 10.701 -10.290 1.00 87.69 77 ASP A C 1
ATOM 642 O O . ASP A 1 77 ? 13.708 10.865 -11.229 1.00 87.69 77 ASP A O 1
ATOM 646 N N . ALA A 1 78 ? 12.876 11.562 -9.277 1.00 89.19 78 ALA A N 1
ATOM 647 C CA . ALA A 1 78 ? 13.726 12.748 -9.231 1.00 89.19 78 ALA A CA 1
ATOM 648 C C . ALA A 1 78 ? 15.181 12.427 -8.851 1.00 89.19 78 ALA A C 1
ATOM 650 O O . ALA A 1 78 ? 16.059 13.259 -9.080 1.00 89.19 78 ALA A O 1
ATOM 651 N N . VAL A 1 79 ? 15.428 11.267 -8.236 1.00 86.06 79 VAL A N 1
ATOM 652 C CA . VAL A 1 79 ? 16.736 10.875 -7.703 1.00 86.06 79 VAL A CA 1
ATOM 653 C C . VAL A 1 79 ? 17.543 10.109 -8.743 1.00 86.06 79 VAL A C 1
ATOM 655 O O . VAL A 1 79 ? 18.697 10.459 -8.985 1.00 86.06 79 VAL A O 1
ATOM 658 N N . ASP A 1 80 ? 16.955 9.083 -9.358 1.00 87.38 80 ASP A N 1
ATOM 659 C CA . ASP A 1 80 ? 17.649 8.221 -10.325 1.00 87.38 80 ASP A CA 1
ATOM 660 C C . ASP A 1 80 ? 17.267 8.494 -11.792 1.00 87.38 80 ASP A C 1
ATOM 662 O O . ASP A 1 80 ? 17.945 8.011 -12.702 1.00 87.38 80 ASP A O 1
ATOM 666 N N . GLY A 1 81 ? 16.229 9.302 -12.038 1.00 87.94 81 GLY A N 1
ATOM 667 C CA . GLY A 1 81 ? 15.753 9.634 -13.382 1.00 87.94 81 GLY A CA 1
ATOM 668 C C . GLY A 1 81 ? 15.092 8.468 -14.120 1.00 87.94 81 GLY A C 1
ATOM 669 O O . GLY A 1 81 ? 14.783 8.603 -15.304 1.00 87.94 81 GLY A O 1
ATOM 670 N N . GLN A 1 82 ? 14.885 7.329 -13.460 1.00 88.19 82 GLN A N 1
ATOM 671 C CA . GLN A 1 82 ? 14.266 6.155 -14.054 1.00 88.19 82 GLN A CA 1
ATOM 672 C C . GLN A 1 82 ? 12.750 6.295 -14.066 1.00 88.19 82 GLN A C 1
ATOM 674 O O . GLN A 1 82 ? 12.158 7.087 -13.335 1.00 88.19 82 GLN A O 1
ATOM 679 N N . LEU A 1 83 ? 12.105 5.514 -14.925 1.00 86.06 83 LEU A N 1
ATOM 680 C CA . LEU A 1 83 ? 10.657 5.488 -15.031 1.00 86.06 83 LEU A CA 1
ATOM 681 C C . LEU A 1 83 ? 10.034 5.073 -13.691 1.00 86.06 83 LEU A C 1
ATOM 683 O O . LEU A 1 83 ? 10.456 4.071 -13.116 1.00 86.06 83 LEU A O 1
ATOM 687 N N . GLY A 1 84 ? 8.970 5.749 -13.251 1.00 85.94 84 GLY A N 1
ATOM 688 C CA . GLY A 1 84 ? 8.266 5.507 -11.982 1.00 85.94 84 GLY A CA 1
ATOM 689 C C . GLY A 1 84 ? 8.768 6.354 -10.820 1.00 85.94 84 GLY A C 1
ATOM 690 O O . GLY A 1 84 ? 9.575 7.248 -11.013 1.00 85.94 84 GLY A O 1
ATOM 691 N N . ARG A 1 85 ? 8.280 6.089 -9.604 1.00 88.44 85 ARG A N 1
ATOM 692 C CA . ARG A 1 85 ? 8.800 6.714 -8.377 1.00 88.44 85 ARG A CA 1
ATOM 693 C C . ARG A 1 85 ? 9.099 5.652 -7.340 1.00 88.44 85 ARG A C 1
ATOM 695 O O . ARG A 1 85 ? 8.218 4.877 -6.969 1.00 88.44 85 ARG A O 1
ATOM 702 N N . VAL A 1 86 ? 10.331 5.624 -6.853 1.00 85.81 86 VAL A N 1
ATOM 703 C CA . VAL A 1 86 ? 10.735 4.631 -5.858 1.00 85.81 86 VAL A CA 1
ATOM 704 C C . VAL A 1 86 ? 10.270 5.097 -4.480 1.00 85.81 86 VAL A C 1
ATOM 706 O O . VAL A 1 86 ? 10.637 6.171 -4.009 1.00 85.81 86 VAL A O 1
ATOM 709 N N . GLY A 1 87 ? 9.437 4.287 -3.828 1.00 78.75 87 GLY A N 1
ATOM 710 C CA . GLY A 1 87 ? 8.905 4.557 -2.496 1.00 78.75 87 GLY A CA 1
ATOM 711 C C . GLY A 1 87 ? 9.019 3.340 -1.587 1.00 78.75 87 GLY A C 1
ATOM 712 O O . GLY A 1 87 ? 8.989 2.201 -2.049 1.00 78.75 87 GLY A O 1
ATOM 713 N N . TYR A 1 88 ? 9.134 3.599 -0.285 1.00 77.19 88 TYR A N 1
ATOM 714 C CA . TYR A 1 88 ? 9.075 2.579 0.758 1.00 77.19 88 TYR A CA 1
ATOM 715 C C . TYR A 1 88 ? 7.816 2.805 1.587 1.00 77.19 88 TYR A C 1
ATOM 717 O O . TYR A 1 88 ? 7.601 3.905 2.100 1.00 77.19 88 TYR A O 1
ATOM 725 N N . GLU A 1 89 ? 7.000 1.768 1.742 1.00 72.81 89 GLU A N 1
ATOM 726 C CA . GLU A 1 89 ? 5.881 1.787 2.675 1.00 72.81 89 GLU A CA 1
ATOM 727 C C . GLU A 1 89 ? 6.284 1.058 3.957 1.00 72.81 89 GLU A C 1
ATOM 729 O O . GLU A 1 89 ? 6.601 -0.129 3.948 1.00 72.81 89 GLU A O 1
ATOM 734 N N . ILE A 1 90 ? 6.270 1.776 5.079 1.00 77.69 90 ILE A N 1
ATOM 735 C CA . ILE A 1 90 ? 6.483 1.189 6.400 1.00 77.69 90 ILE A CA 1
ATOM 736 C C . ILE A 1 90 ? 5.135 1.177 7.110 1.00 77.69 90 ILE A C 1
ATOM 738 O O . ILE A 1 90 ? 4.623 2.224 7.510 1.00 77.69 90 ILE A O 1
ATOM 742 N N . ASN A 1 91 ? 4.558 -0.011 7.302 1.00 79.62 91 ASN A N 1
ATOM 743 C CA . ASN A 1 91 ? 3.342 -0.141 8.097 1.00 79.62 91 ASN A CA 1
ATOM 744 C C . ASN A 1 91 ? 3.680 0.037 9.584 1.00 79.62 91 ASN A C 1
ATOM 746 O O . ASN A 1 91 ? 4.060 -0.914 10.275 1.00 79.62 91 ASN A O 1
ATOM 750 N N . PHE A 1 92 ? 3.543 1.270 10.076 1.00 76.06 92 PHE A N 1
ATOM 751 C CA . PHE A 1 92 ? 3.907 1.602 11.450 1.00 76.06 92 PHE A CA 1
ATOM 752 C C . PHE A 1 92 ? 3.138 0.765 12.480 1.00 76.06 92 PHE A C 1
ATOM 754 O O . PHE A 1 92 ? 3.710 0.307 13.467 1.00 76.06 92 PHE A O 1
ATOM 761 N N . ASN A 1 93 ? 1.860 0.498 12.210 1.00 79.56 93 ASN A N 1
ATOM 762 C CA . ASN A 1 93 ? 1.002 -0.277 13.100 1.00 79.56 93 ASN A CA 1
ATOM 763 C C . ASN A 1 93 ? 1.426 -1.748 13.176 1.00 79.56 93 ASN A C 1
ATOM 765 O O . ASN A 1 93 ? 1.323 -2.363 14.226 1.00 79.56 93 ASN A O 1
ATOM 769 N N . ARG A 1 94 ? 1.930 -2.345 12.096 1.00 78.56 94 ARG A N 1
ATOM 770 C CA . ARG A 1 94 ? 2.382 -3.741 12.137 1.00 78.56 94 ARG A CA 1
ATOM 771 C C . ARG A 1 94 ? 3.687 -3.902 12.912 1.00 78.56 94 ARG A C 1
ATOM 773 O O . ARG A 1 94 ? 3.838 -4.869 13.651 1.00 78.56 94 ARG A O 1
ATOM 780 N N . PHE A 1 95 ? 4.635 -2.991 12.709 1.00 76.62 95 PHE A N 1
ATOM 781 C CA . PHE A 1 95 ? 6.006 -3.174 13.194 1.00 76.62 95 PHE A CA 1
ATOM 782 C C . PHE A 1 95 ? 6.308 -2.447 14.505 1.00 76.62 95 PHE A C 1
ATOM 784 O O . PHE A 1 95 ? 7.178 -2.887 15.254 1.00 76.62 95 PHE A O 1
ATOM 791 N N . PHE A 1 96 ? 5.600 -1.357 14.800 1.00 80.81 96 PHE A N 1
ATOM 792 C CA . PHE A 1 96 ? 5.886 -0.496 15.952 1.00 80.81 96 PHE A CA 1
ATOM 793 C C . PHE A 1 96 ? 4.707 -0.369 16.914 1.00 80.81 96 PHE A C 1
ATOM 795 O O . PHE A 1 96 ? 4.823 0.329 17.921 1.00 80.81 96 PHE A O 1
ATOM 802 N N . TYR A 1 97 ? 3.580 -1.039 16.648 1.00 85.62 97 TYR A N 1
ATOM 803 C CA . TYR A 1 97 ? 2.482 -1.047 17.603 1.00 85.62 97 TYR A CA 1
ATOM 804 C C . TYR A 1 97 ? 2.850 -1.883 18.823 1.00 85.62 97 TYR A C 1
ATOM 806 O O . TYR A 1 97 ? 2.972 -3.108 18.770 1.00 85.62 97 TYR A O 1
ATOM 814 N N . GLN A 1 98 ? 2.995 -1.198 19.949 1.00 84.38 98 GLN A N 1
ATOM 815 C CA . GLN A 1 98 ? 3.058 -1.828 21.250 1.00 84.38 98 GLN A CA 1
ATOM 816 C C . GLN A 1 98 ? 1.647 -1.869 21.828 1.00 84.38 98 GLN A C 1
ATOM 818 O O . GLN A 1 98 ? 1.040 -0.825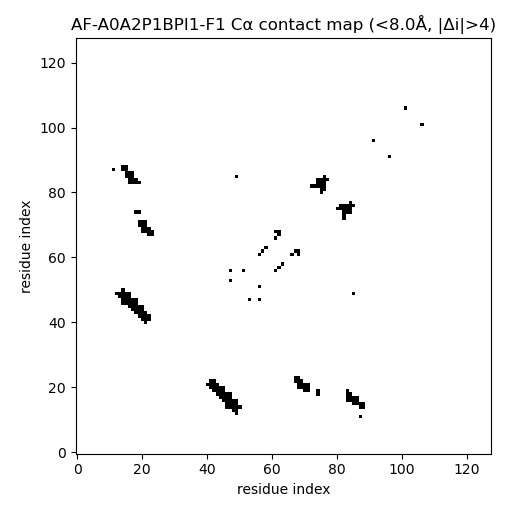 22.062 1.00 84.38 98 GLN A O 1
ATOM 823 N N . TYR A 1 99 ? 1.133 -3.073 22.080 1.00 85.62 99 TYR A N 1
ATOM 824 C CA . TYR A 1 99 ? -0.159 -3.223 22.737 1.00 85.62 99 TYR A CA 1
ATOM 825 C C . TYR A 1 99 ? -0.108 -2.609 24.138 1.00 85.62 99 TYR A C 1
ATOM 827 O O . TYR A 1 99 ? 0.632 -3.074 25.008 1.00 85.62 99 TYR A O 1
ATOM 835 N N . GLN A 1 100 ? -0.901 -1.561 24.343 1.00 86.38 100 GLN A N 1
ATOM 836 C CA . GLN A 1 100 ? -1.137 -0.964 25.649 1.00 86.38 100 GLN A CA 1
ATOM 837 C C . GLN A 1 100 ? -2.560 -1.325 26.080 1.00 86.38 100 GLN A C 1
ATOM 839 O O . GLN A 1 100 ? -3.513 -0.762 25.534 1.00 86.38 100 GLN A O 1
ATOM 844 N N . PRO A 1 101 ? -2.735 -2.287 27.007 1.00 87.44 101 PRO A N 1
ATOM 845 C CA . PRO A 1 101 ? -4.064 -2.678 27.445 1.00 87.44 101 PRO A CA 1
ATOM 846 C C . PRO A 1 101 ? -4.753 -1.487 28.111 1.00 87.44 101 PRO A C 1
ATOM 848 O O . PRO A 1 101 ? -4.226 -0.891 29.053 1.00 87.44 101 PRO A O 1
ATOM 851 N N . ARG A 1 102 ? -5.952 -1.159 27.627 1.00 90.69 102 ARG A N 1
ATOM 852 C CA . ARG A 1 102 ? -6.855 -0.234 28.316 1.00 90.69 102 ARG A CA 1
ATOM 853 C C . ARG A 1 102 ? -7.318 -0.864 29.634 1.00 90.69 102 ARG A C 1
ATOM 855 O O . ARG A 1 102 ? -7.414 -2.089 29.739 1.00 90.69 102 ARG A O 1
ATOM 862 N N . LYS A 1 103 ? -7.612 -0.042 30.645 1.00 94.31 103 LYS A N 1
ATOM 863 C CA . LYS A 1 103 ? -8.195 -0.543 31.899 1.00 94.31 103 LYS A CA 1
ATOM 864 C C . LYS A 1 103 ? -9.593 -1.091 31.617 1.00 94.31 103 LYS A C 1
ATOM 866 O O . LYS A 1 103 ? -10.355 -0.470 30.885 1.00 94.31 103 LYS A O 1
ATOM 871 N N . LEU A 1 104 ? -9.932 -2.221 32.239 1.00 93.38 104 LEU A N 1
ATOM 872 C CA . LEU A 1 104 ? -11.246 -2.856 32.074 1.00 93.38 104 LEU A CA 1
ATOM 873 C C . LEU A 1 104 ? -12.393 -1.933 32.495 1.00 93.38 104 LEU A C 1
ATOM 875 O O . LEU A 1 104 ? -13.382 -1.845 31.786 1.00 93.38 104 LEU A O 1
ATOM 879 N N . HIS A 1 105 ? -12.216 -1.189 33.589 1.00 94.94 105 HIS A N 1
ATOM 880 C CA . HIS A 1 105 ? -13.213 -0.231 34.068 1.00 94.94 105 HIS A CA 1
ATOM 881 C C . HIS A 1 105 ? -13.584 0.815 33.006 1.00 94.94 105 HIS A C 1
ATOM 883 O O . HIS A 1 105 ? -14.761 1.056 32.772 1.00 94.94 105 HIS A O 1
ATOM 889 N N . ASP A 1 106 ? -12.586 1.380 32.322 1.00 93.44 106 ASP A N 1
ATOM 890 C CA . ASP A 1 106 ? -12.803 2.392 31.282 1.00 93.44 106 ASP A CA 1
ATOM 891 C C . ASP A 1 106 ? -13.520 1.789 30.058 1.00 93.44 106 ASP A C 1
ATOM 893 O O . ASP A 1 106 ? -14.251 2.478 29.358 1.00 93.44 106 ASP A O 1
ATOM 897 N N . ILE A 1 107 ? -13.308 0.497 29.776 1.00 93.31 107 ILE A N 1
ATOM 898 C CA . ILE A 1 107 ? -14.025 -0.218 28.709 1.00 93.31 107 ILE A CA 1
ATOM 899 C C . ILE A 1 107 ? -15.486 -0.447 29.115 1.00 93.31 107 ILE A C 1
ATOM 901 O O . ILE A 1 107 ? -16.380 -0.242 28.300 1.00 93.31 107 ILE A O 1
ATOM 905 N N . ASP A 1 108 ? -15.732 -0.853 30.362 1.00 95.75 108 ASP A N 1
ATOM 906 C CA . ASP A 1 108 ? -17.084 -1.086 30.878 1.00 95.75 108 ASP A CA 1
ATOM 907 C C . ASP A 1 108 ? -17.916 0.205 30.918 1.00 95.75 108 ASP A C 1
ATOM 909 O O . ASP A 1 108 ? -19.119 0.170 30.661 1.00 95.75 108 ASP A O 1
ATOM 913 N N . GLU A 1 109 ? -17.299 1.344 31.247 1.00 96.94 109 GLU A N 1
ATOM 914 C CA . GLU A 1 109 ? -17.960 2.655 31.207 1.00 96.94 109 GLU A CA 1
ATOM 915 C C . GLU A 1 109 ? -18.316 3.073 29.777 1.00 96.94 109 GLU A C 1
ATOM 917 O O . GLU A 1 109 ? -19.478 3.403 29.527 1.00 96.94 109 GLU A O 1
ATOM 922 N N . ASP A 1 110 ? -17.368 2.981 28.837 1.00 94.81 110 ASP A N 1
ATOM 923 C CA . ASP A 1 110 ? -17.617 3.264 27.416 1.00 94.81 110 ASP A CA 1
ATOM 924 C C . ASP A 1 110 ? -18.744 2.375 26.862 1.00 94.81 110 ASP A C 1
ATOM 926 O O . ASP A 1 110 ? -19.634 2.853 26.157 1.00 94.81 110 ASP A O 1
ATOM 930 N N . LEU A 1 111 ? -18.737 1.080 27.203 1.00 96.62 111 LEU A N 1
ATOM 931 C CA . LEU A 1 111 ? -19.765 0.131 26.768 1.00 96.62 111 LEU A CA 1
ATOM 932 C C . LEU A 1 111 ? -21.151 0.533 27.273 1.00 96.62 111 LEU A C 1
ATOM 934 O O . LEU A 1 111 ? -22.083 0.619 26.477 1.00 96.62 111 LEU A O 1
ATOM 938 N N . LYS A 1 112 ? -21.287 0.843 28.567 1.00 96.44 112 LYS A N 1
ATOM 939 C CA . LYS A 1 112 ? -22.567 1.279 29.150 1.00 96.44 112 LYS A CA 1
ATOM 940 C C . LYS A 1 112 ? -23.077 2.574 28.532 1.00 96.44 112 LYS A C 1
ATOM 942 O O . LYS A 1 112 ? -24.286 2.736 28.368 1.00 96.44 112 LYS A O 1
ATOM 947 N N . GLN A 1 113 ? -22.177 3.502 28.205 1.00 97.44 113 GLN A N 1
ATOM 948 C CA . GLN A 1 113 ? -22.557 4.741 27.537 1.00 97.44 113 GLN A CA 1
ATOM 949 C C . GLN A 1 113 ? -23.138 4.452 26.148 1.00 97.44 113 GLN A C 1
ATOM 951 O O . GLN A 1 113 ? -24.242 4.902 25.844 1.00 97.44 113 GLN A O 1
ATOM 956 N N . VAL A 1 114 ? -22.436 3.659 25.335 1.00 96.50 114 VAL A N 1
ATOM 957 C CA . VAL A 1 114 ? -22.898 3.290 23.989 1.00 96.50 114 VAL A CA 1
ATOM 958 C C . VAL A 1 114 ? -24.218 2.512 24.051 1.00 96.50 114 VAL A C 1
ATOM 960 O O . VAL A 1 114 ? -25.116 2.763 23.250 1.00 96.50 114 VAL A O 1
ATOM 963 N N . GLU A 1 115 ? -24.390 1.615 25.025 1.00 97.00 115 GLU A N 1
ATOM 964 C CA . GLU A 1 115 ? -25.654 0.902 25.255 1.00 97.00 115 GLU A CA 1
ATOM 965 C C . GLU A 1 115 ? -26.819 1.856 25.557 1.00 97.00 115 GLU A C 1
ATOM 967 O O . GLU A 1 115 ? -27.915 1.682 25.017 1.00 97.00 115 GLU A O 1
ATOM 972 N N . ALA A 1 116 ? -26.591 2.881 26.383 1.00 96.25 116 ALA A N 1
ATOM 973 C CA . ALA A 1 116 ? -27.606 3.876 26.713 1.00 96.25 116 ALA A CA 1
ATOM 974 C C . ALA A 1 116 ? -27.981 4.749 25.503 1.00 96.25 116 ALA A C 1
ATOM 976 O O . ALA A 1 116 ? -29.165 5.008 25.282 1.00 96.25 116 ALA A O 1
ATOM 977 N N . GLU A 1 117 ? -26.996 5.163 24.699 1.00 96.00 117 GLU A N 1
ATOM 978 C CA . GLU A 1 117 ? -27.223 5.916 23.458 1.00 96.00 117 GLU A CA 1
ATOM 979 C C . GLU A 1 117 ? -28.055 5.100 22.457 1.00 96.00 117 GLU A C 1
ATOM 981 O O . GLU A 1 117 ? -29.036 5.601 21.904 1.00 96.00 117 GLU A O 1
ATOM 986 N N . ILE A 1 118 ? -27.731 3.815 22.280 1.00 95.81 118 ILE A N 1
ATOM 987 C CA . ILE A 1 118 ? -28.496 2.907 21.414 1.00 95.81 118 ILE A CA 1
ATOM 988 C C . ILE A 1 118 ? -29.926 2.728 21.934 1.00 95.81 118 ILE A C 1
ATOM 990 O O . ILE A 1 118 ? -30.874 2.786 21.150 1.00 95.81 118 ILE A O 1
ATOM 994 N N . ALA A 1 119 ? -30.107 2.526 23.242 1.00 94.06 119 ALA A N 1
ATOM 995 C CA . ALA A 1 119 ? -31.432 2.365 23.837 1.00 94.06 119 ALA A CA 1
ATOM 996 C C . ALA A 1 119 ? -32.308 3.613 23.643 1.00 94.06 119 ALA A C 1
ATOM 998 O O . ALA A 1 119 ? -33.497 3.482 23.350 1.00 94.06 119 ALA A O 1
ATOM 999 N N . ALA A 1 120 ? -31.724 4.809 23.759 1.00 94.12 120 ALA A N 1
ATOM 1000 C CA . ALA A 1 120 ? -32.423 6.065 23.508 1.00 94.12 120 ALA A CA 1
ATOM 1001 C C . ALA A 1 120 ? -32.866 6.187 22.041 1.00 94.12 120 ALA A C 1
ATOM 1003 O O . ALA A 1 120 ? -34.044 6.427 21.783 1.00 94.12 120 ALA A O 1
ATOM 1004 N N . LEU A 1 121 ? -31.963 5.928 21.088 1.00 93.44 121 LEU A N 1
ATOM 1005 C CA . LEU A 1 121 ? -32.280 5.960 19.653 1.00 93.44 121 LEU A CA 1
ATOM 1006 C C . LEU A 1 121 ? -33.376 4.951 19.276 1.00 93.44 121 LEU A C 1
ATOM 1008 O O . LEU A 1 121 ? -34.270 5.256 18.490 1.00 93.44 121 LEU A O 1
ATOM 1012 N N . LEU A 1 122 ? -33.335 3.743 19.846 1.00 93.38 122 LEU A N 1
ATOM 1013 C CA . LEU A 1 122 ? -34.368 2.731 19.613 1.00 93.38 122 LEU A CA 1
ATOM 1014 C C . LEU A 1 122 ? -35.719 3.129 20.217 1.00 93.38 122 LEU A C 1
ATOM 1016 O O . LEU A 1 122 ? -36.753 2.840 19.619 1.00 93.38 122 LEU A O 1
ATOM 1020 N N . ALA A 1 123 ? -35.726 3.787 21.378 1.00 90.44 123 ALA A N 1
ATOM 1021 C CA . ALA A 1 123 ? -36.951 4.281 21.996 1.00 90.44 123 ALA A CA 1
ATOM 1022 C C . ALA A 1 123 ? -37.597 5.403 21.171 1.00 90.44 123 ALA A C 1
ATOM 1024 O O . ALA A 1 123 ? -38.818 5.413 21.029 1.00 90.44 123 ALA A O 1
ATOM 1025 N N . GLU A 1 124 ? -36.800 6.304 20.590 1.00 89.50 124 GLU A N 1
ATOM 1026 C CA . GLU A 1 124 ? -37.291 7.340 19.672 1.00 89.50 124 GLU A CA 1
ATOM 1027 C C . GLU A 1 124 ? -37.987 6.731 18.447 1.00 89.50 124 GLU A C 1
ATOM 1029 O O . GLU A 1 124 ? -39.099 7.126 18.123 1.00 89.50 124 GLU A O 1
ATOM 1034 N N . VAL A 1 125 ? -37.396 5.710 17.817 1.00 89.25 125 VAL A N 1
ATOM 1035 C CA . VAL A 1 125 ? -38.000 5.044 16.646 1.00 89.25 125 VAL A CA 1
ATOM 1036 C C . VAL A 1 125 ? -39.222 4.197 17.018 1.00 89.25 125 VAL A C 1
ATOM 1038 O O . VAL A 1 125 ? -40.166 4.102 16.245 1.00 89.25 125 VAL A O 1
ATOM 1041 N N . ALA A 1 126 ? -39.221 3.557 18.189 1.00 77.50 126 ALA A N 1
ATOM 1042 C CA . ALA A 1 126 ? -40.331 2.710 18.635 1.00 77.50 126 ALA A CA 1
ATOM 1043 C C . ALA A 1 126 ? -41.527 3.498 19.202 1.00 77.50 126 ALA A C 1
ATOM 1045 O O . ALA A 1 126 ? -42.552 2.892 19.519 1.00 77.50 126 ALA A O 1
A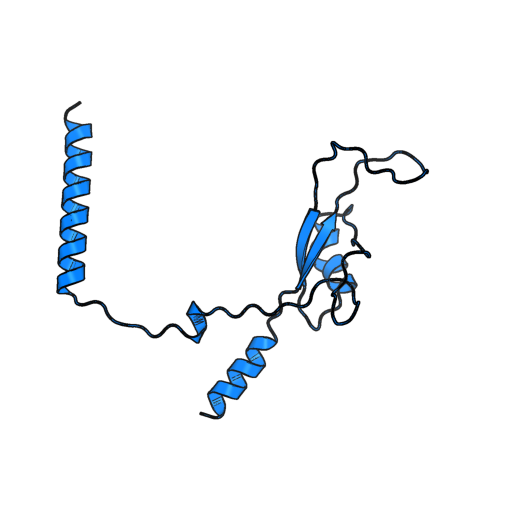TOM 1046 N N . SER A 1 127 ? -41.384 4.814 19.391 1.00 71.31 127 SER A N 1
ATOM 1047 C CA . SER A 1 127 ? -42.448 5.700 19.878 1.00 71.31 127 SER A CA 1
ATOM 1048 C C . SER A 1 127 ? -43.170 6.477 18.765 1.00 71.31 127 SER A C 1
ATOM 1050 O O . SER A 1 127 ? -44.058 7.275 19.074 1.00 71.31 127 SER A O 1
ATOM 1052 N N . GLU A 1 128 ? -42.855 6.183 17.499 1.00 50.50 128 GLU A N 1
ATOM 1053 C CA . GLU A 1 128 ? -43.620 6.540 16.288 1.00 50.50 128 GLU A CA 1
ATOM 1054 C C . GLU A 1 128 ? -44.545 5.393 15.840 1.00 50.50 128 GLU A C 1
ATOM 1056 O O . GLU A 1 128 ? -45.681 5.696 15.402 1.00 50.50 128 GLU A O 1
#

Organism: Klebsiella pneumoniae (NCBI:txid573)

pLDDT: mean 72.42, std 23.26, range [28.69, 97.44]